Protein AF-E3L6A4-F1 (afdb_monomer_lite)

Foldseek 3Di:
DPDPVVVVVVCCCVVDPPPPCPPPPPPQPQDWDWDDDDQKIFIAGPVGAGQKIWGWDAQPPHHQKIWIWIAGSVRHTDDIDIHHNPDPPPPPDDDD

Sequence (96 aa):
MQIPSAFTFITLLVFFPFVIYARPKIPLPNDYIMKSKDGHSEIFSADGKVVYQYALELNAPSTGETRITLKDGSTKKLFNLVGDHDILSLTTGPRE

Secondary structure (DSSP, 8-state):
---HHHHHHHHHHHHS-------S-----S-EEEEEETTEEEEEETTS-EEEEEEEEET-SSTT-EEEEEEETT--EEEEEEESS-S-----PPP-

Structure (mmCIF, N/CA/C/O backbone):
data_AF-E3L6A4-F1
#
_entry.id   AF-E3L6A4-F1
#
loop_
_atom_site.group_PDB
_atom_site.id
_atom_site.type_symbol
_atom_site.label_atom_id
_atom_site.label_alt_id
_atom_site.label_comp_id
_atom_site.label_asym_id
_atom_site.label_entity_id
_atom_site.label_seq_id
_atom_site.pdbx_PDB_ins_code
_atom_site.Cartn_x
_atom_site.Cartn_y
_atom_site.Cartn_z
_atom_site.occupancy
_atom_site.B_iso_or_equiv
_atom_site.auth_seq_id
_atom_site.auth_comp_id
_atom_site.auth_asym_id
_atom_site.auth_atom_id
_atom_site.pdbx_PDB_model_num
ATOM 1 N N . MET A 1 1 ? -37.285 22.748 53.196 1.00 49.06 1 MET A N 1
ATOM 2 C CA . MET A 1 1 ? -36.001 22.103 52.837 1.00 49.06 1 MET A CA 1
ATOM 3 C C . MET A 1 1 ? -36.296 20.829 52.0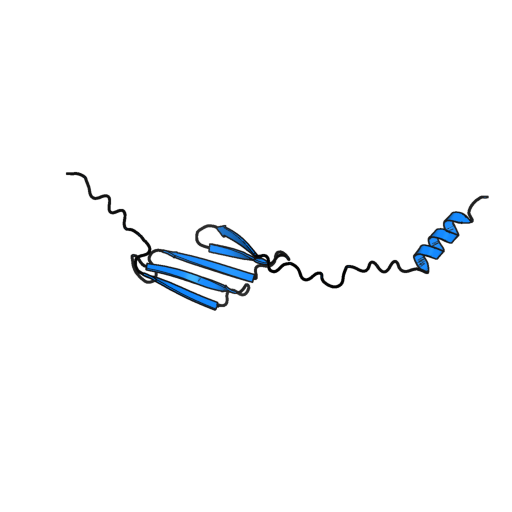53 1.00 49.06 1 MET A C 1
ATOM 5 O O . MET A 1 1 ? -36.665 19.834 52.654 1.00 49.06 1 MET A O 1
ATOM 9 N N . GLN A 1 2 ? -36.204 20.864 50.721 1.00 56.34 2 GLN A N 1
ATOM 10 C CA . GLN A 1 2 ? -36.289 19.677 49.858 1.00 56.34 2 GLN A CA 1
ATOM 11 C C . GLN A 1 2 ? -34.915 19.473 49.215 1.00 56.34 2 GLN A C 1
ATOM 13 O O . GLN A 1 2 ? -34.600 20.104 48.215 1.00 56.34 2 GLN A O 1
ATOM 18 N N . ILE A 1 3 ? -34.075 18.646 49.839 1.00 60.72 3 ILE A N 1
ATOM 19 C CA . ILE A 1 3 ? -32.769 18.222 49.304 1.00 60.72 3 ILE A CA 1
ATOM 20 C C . ILE A 1 3 ? -32.560 16.677 49.327 1.00 60.72 3 ILE A C 1
ATOM 22 O O . ILE A 1 3 ? -31.427 16.240 49.172 1.00 60.72 3 ILE A O 1
ATOM 26 N N . PRO A 1 4 ? -33.563 15.778 49.491 1.00 65.81 4 PRO A N 1
ATOM 27 C CA . PRO A 1 4 ? -33.261 14.338 49.505 1.00 65.81 4 PRO A CA 1
ATOM 28 C C . PRO A 1 4 ? -32.954 13.758 48.108 1.00 65.81 4 PRO A C 1
ATOM 30 O O . PRO A 1 4 ? -32.223 12.775 47.986 1.00 65.81 4 PRO A O 1
ATOM 33 N N . SER A 1 5 ? -33.474 14.363 47.034 1.00 62.84 5 SER A N 1
ATOM 34 C CA . SER A 1 5 ? -33.344 13.825 45.669 1.00 62.84 5 SER A CA 1
ATOM 35 C C . SER A 1 5 ? -31.975 14.075 45.023 1.00 62.84 5 SER A C 1
ATOM 37 O O . SER A 1 5 ? -31.510 13.265 44.228 1.00 62.84 5 SER A O 1
ATOM 39 N N . ALA A 1 6 ? -31.296 15.171 45.368 1.00 66.12 6 ALA A N 1
ATOM 40 C CA . ALA A 1 6 ? -29.984 15.484 44.797 1.00 66.12 6 ALA A CA 1
ATOM 41 C C . ALA A 1 6 ? -28.883 14.569 45.359 1.00 66.12 6 ALA A C 1
ATOM 43 O O . ALA A 1 6 ? -28.040 14.075 44.613 1.00 66.12 6 ALA A O 1
ATOM 44 N N . PHE A 1 7 ? -28.923 14.286 46.665 1.00 71.25 7 PHE A N 1
ATOM 45 C CA . PHE A 1 7 ? -27.950 13.401 47.311 1.00 71.25 7 PHE A CA 1
ATOM 46 C C . PHE A 1 7 ? -28.054 11.962 46.814 1.00 71.25 7 PHE A C 1
ATOM 48 O O . PHE A 1 7 ? -27.029 11.334 46.572 1.00 71.25 7 PHE A O 1
ATOM 55 N N . THR A 1 8 ? -29.274 11.469 46.592 1.00 70.56 8 THR A N 1
ATOM 56 C CA . THR A 1 8 ? -29.508 10.119 46.057 1.00 70.56 8 THR A CA 1
ATOM 57 C C . THR A 1 8 ? -28.953 9.954 44.640 1.00 70.56 8 THR A C 1
ATOM 59 O O . THR A 1 8 ? -28.356 8.922 44.328 1.00 70.56 8 THR A O 1
ATOM 62 N N . PHE A 1 9 ? -29.055 10.988 43.800 1.00 70.44 9 PHE A N 1
ATOM 63 C CA . PHE A 1 9 ? -28.489 10.975 42.449 1.00 70.44 9 PHE A CA 1
ATOM 64 C C . PHE A 1 9 ? -26.953 10.998 42.449 1.00 70.44 9 PHE A C 1
ATOM 66 O O . PHE A 1 9 ? -26.318 10.249 41.708 1.00 70.44 9 PHE A O 1
ATOM 73 N N . ILE A 1 10 ? -26.345 11.802 43.327 1.00 74.06 10 ILE A N 1
ATOM 74 C CA . ILE A 1 10 ? -24.884 11.849 43.489 1.00 74.06 10 ILE A CA 1
ATOM 75 C C . ILE A 1 10 ? -24.364 10.508 44.016 1.00 74.06 10 ILE A C 1
ATOM 77 O O . ILE A 1 10 ? -23.393 9.979 43.479 1.00 74.06 10 ILE A O 1
ATOM 81 N N . THR A 1 11 ? -25.029 9.906 45.009 1.00 73.06 11 THR A N 1
ATOM 82 C CA . THR A 1 11 ? -24.650 8.569 45.489 1.00 73.06 11 THR A CA 1
ATOM 83 C C . THR A 1 11 ? -24.780 7.515 44.397 1.00 73.06 11 THR A C 1
ATOM 85 O O . THR A 1 11 ? -23.909 6.662 44.287 1.00 73.06 11 THR A O 1
ATOM 88 N N . LEU A 1 12 ? -25.799 7.593 43.536 1.00 73.94 12 LEU A N 1
ATOM 89 C CA . LEU A 1 12 ? -25.942 6.663 42.417 1.00 73.94 12 LEU A CA 1
ATOM 90 C C . LEU A 1 12 ? -24.760 6.779 41.439 1.00 73.94 12 LEU A C 1
ATOM 92 O O . LEU A 1 12 ? -24.195 5.761 41.064 1.00 73.94 12 LEU A O 1
ATOM 96 N N . LEU A 1 13 ? -24.340 7.999 41.087 1.00 72.50 13 LEU A N 1
ATOM 97 C CA . LEU A 1 13 ? -23.198 8.241 40.191 1.00 72.50 13 LEU A CA 1
ATOM 98 C C . LEU A 1 13 ? -21.852 7.783 40.774 1.00 72.50 13 LEU A C 1
ATOM 100 O O . LEU A 1 13 ? -20.982 7.344 40.028 1.00 72.50 13 LEU A O 1
ATOM 104 N N . VAL A 1 14 ? -21.669 7.902 42.093 1.00 72.44 14 VAL A N 1
ATOM 105 C CA . VAL A 1 14 ? -20.415 7.531 42.771 1.00 72.44 14 VAL A CA 1
ATOM 106 C C . VAL A 1 14 ? -20.336 6.024 43.033 1.00 72.44 14 VAL A C 1
ATOM 108 O O . VAL A 1 14 ? -19.264 5.440 42.889 1.00 72.44 14 VAL A O 1
ATOM 111 N N . PHE A 1 15 ? -21.450 5.381 43.402 1.00 73.38 15 PHE A N 1
ATOM 112 C CA . PHE A 1 15 ? -21.483 3.943 43.701 1.00 73.38 15 PHE A CA 1
ATOM 113 C C . PHE A 1 15 ? -21.669 3.062 42.464 1.00 73.38 15 PHE A C 1
ATOM 115 O O . PHE A 1 15 ? -21.219 1.918 42.472 1.00 73.38 15 PHE A O 1
ATOM 122 N N . PHE A 1 16 ? -22.289 3.576 41.400 1.00 68.56 16 PHE A N 1
ATOM 123 C CA . PHE A 1 16 ? -22.356 2.896 40.112 1.00 68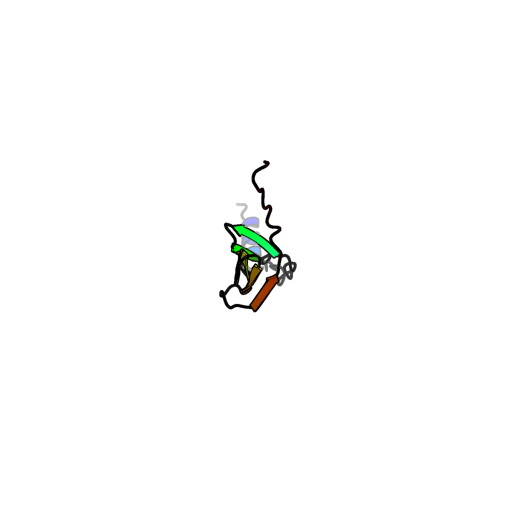.56 16 PHE A CA 1
ATOM 124 C C . PHE A 1 16 ? -21.405 3.583 39.136 1.00 68.56 16 PHE A C 1
ATOM 126 O O . PHE A 1 16 ? -21.816 4.527 38.456 1.00 68.56 16 PHE A O 1
ATOM 133 N N . PRO A 1 17 ? -20.144 3.121 39.014 1.00 66.00 17 PRO A N 1
ATOM 134 C CA . PRO A 1 17 ? -19.336 3.514 37.877 1.00 66.00 17 PRO A CA 1
ATOM 135 C C . PRO A 1 17 ? -20.112 3.085 36.635 1.00 66.00 17 PRO A C 1
ATOM 137 O O . PRO A 1 17 ? -20.322 1.894 36.397 1.00 66.00 17 PRO A O 1
ATOM 140 N N . PHE A 1 18 ? -20.594 4.061 35.870 1.00 62.25 18 PHE A N 1
ATOM 141 C CA . PHE A 1 18 ? -21.147 3.819 34.550 1.00 62.25 18 PHE A CA 1
ATOM 142 C C . PHE A 1 18 ? -20.014 3.228 33.720 1.00 62.25 18 PHE A C 1
ATOM 144 O O . PHE A 1 18 ? -19.181 3.948 33.171 1.00 62.25 18 PHE A O 1
ATOM 151 N N . VAL A 1 19 ? -19.942 1.899 33.682 1.00 64.25 19 VAL A N 1
ATOM 152 C CA . VAL A 1 19 ? -19.073 1.182 32.764 1.00 64.25 19 VAL A CA 1
ATOM 153 C C . VAL A 1 19 ? -19.650 1.472 31.392 1.00 64.25 19 VAL A C 1
ATOM 155 O O . VAL A 1 19 ? -20.568 0.801 30.921 1.00 64.25 19 VAL A O 1
ATOM 158 N N . ILE A 1 20 ? -19.145 2.531 30.763 1.00 63.69 20 ILE A N 1
ATOM 159 C CA . ILE A 1 20 ? -19.291 2.713 29.332 1.00 63.69 20 ILE A CA 1
ATOM 160 C C . ILE A 1 20 ? -18.545 1.518 28.753 1.00 63.69 20 ILE A C 1
ATOM 162 O O . ILE A 1 20 ? -17.320 1.524 28.647 1.00 63.69 20 ILE A O 1
ATOM 166 N N . TYR A 1 21 ? -19.288 0.458 28.440 1.00 56.06 21 TYR A N 1
ATOM 167 C CA . TYR A 1 21 ? -18.832 -0.597 27.555 1.00 56.06 21 TYR A CA 1
ATOM 168 C C . TYR A 1 21 ? -18.603 0.067 26.195 1.00 56.06 21 TYR A C 1
ATOM 170 O O . TYR A 1 21 ? -19.442 0.000 25.296 1.00 56.06 21 TYR A O 1
ATOM 178 N N . ALA A 1 22 ? -17.474 0.768 26.051 1.00 59.78 22 ALA A N 1
ATOM 179 C CA . ALA A 1 22 ? -16.889 1.037 24.757 1.00 59.78 22 ALA A CA 1
ATOM 180 C C . ALA A 1 22 ? -16.782 -0.343 24.122 1.00 59.78 22 ALA A C 1
ATOM 182 O O . ALA A 1 22 ? -16.069 -1.204 24.645 1.00 59.78 22 ALA A O 1
ATOM 183 N N . ARG A 1 23 ? -17.634 -0.598 23.119 1.00 59.84 23 ARG A N 1
ATOM 184 C CA . ARG A 1 23 ? -17.811 -1.933 22.546 1.00 59.84 23 ARG A CA 1
ATOM 185 C C . ARG A 1 23 ? -16.424 -2.537 22.331 1.00 59.84 23 ARG A C 1
ATOM 187 O O . ARG A 1 23 ? -15.581 -1.845 21.750 1.00 59.84 23 ARG A O 1
ATOM 194 N N . PRO A 1 24 ? -16.164 -3.761 22.825 1.00 58.62 24 PRO A N 1
ATOM 195 C CA . PRO A 1 24 ? -14.858 -4.385 22.679 1.00 58.62 24 PRO A CA 1
ATOM 196 C C . PRO A 1 24 ? -14.562 -4.399 21.189 1.00 58.62 24 PRO A C 1
ATOM 198 O O . PRO A 1 24 ? -15.330 -5.024 20.466 1.00 58.62 24 PRO A O 1
ATOM 201 N N . LYS A 1 25 ? -13.565 -3.599 20.762 1.00 61.84 25 LYS A N 1
ATOM 202 C CA . LYS A 1 25 ? -13.107 -3.406 19.375 1.00 61.84 25 LYS A CA 1
ATOM 203 C C . LYS A 1 25 ? -14.086 -4.026 18.376 1.00 61.84 25 LYS A C 1
ATOM 205 O O . LYS A 1 25 ? -13.913 -5.189 18.017 1.00 61.84 25 LYS A O 1
ATOM 210 N N . ILE A 1 26 ? -15.116 -3.287 17.945 1.00 64.75 26 ILE A N 1
ATOM 211 C CA . I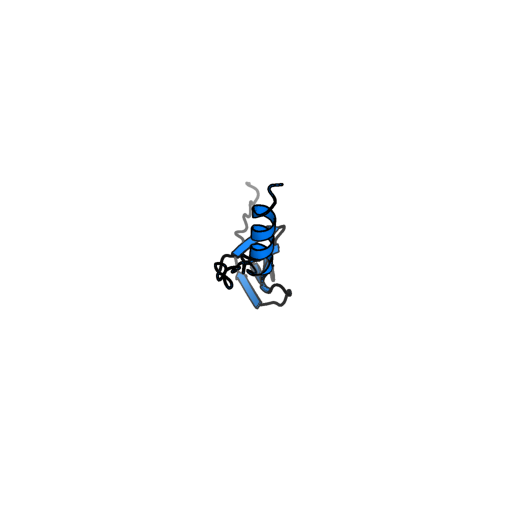LE A 1 26 ? -15.790 -3.690 16.705 1.00 64.75 26 ILE A CA 1
ATOM 212 C C . ILE A 1 26 ? -14.643 -3.823 15.700 1.00 64.75 26 ILE A C 1
ATOM 214 O O . ILE A 1 26 ? -13.910 -2.838 15.550 1.00 64.75 26 ILE A O 1
ATOM 218 N N . PRO A 1 27 ? -14.387 -5.012 15.121 1.00 65.12 27 PRO A N 1
ATOM 219 C CA . PRO A 1 27 ? -13.356 -5.126 14.110 1.00 65.12 27 PRO A CA 1
ATOM 220 C C . PRO A 1 27 ? -13.752 -4.124 13.039 1.00 65.12 27 PRO A C 1
ATOM 222 O O . PRO A 1 27 ? -14.835 -4.244 12.459 1.00 65.12 27 PRO A O 1
ATOM 225 N N . LEU A 1 28 ? -12.950 -3.064 12.883 1.00 67.25 28 LEU A N 1
ATOM 226 C CA . LEU A 1 28 ? -13.226 -2.114 11.825 1.00 67.25 28 LEU A CA 1
ATOM 227 C C . LEU A 1 28 ? -13.241 -2.927 10.528 1.00 67.25 28 LEU A C 1
ATOM 229 O O . LEU A 1 28 ? -12.408 -3.833 10.386 1.00 67.25 28 LEU A O 1
ATOM 233 N N . PRO A 1 29 ? -14.200 -2.661 9.629 1.00 67.94 29 PRO A N 1
ATOM 234 C CA . PRO A 1 29 ? -14.212 -3.292 8.323 1.00 67.94 29 PRO A CA 1
ATOM 235 C C . PRO A 1 29 ? -12.820 -3.208 7.698 1.00 67.94 29 PRO A C 1
ATOM 237 O O . PRO A 1 29 ? -12.089 -2.238 7.933 1.00 67.94 29 PRO A O 1
ATOM 240 N N . ASN A 1 30 ? -12.447 -4.216 6.910 1.00 78.19 30 ASN A N 1
ATOM 241 C CA . ASN A 1 30 ? -11.187 -4.215 6.168 1.00 78.19 30 ASN A CA 1
ATOM 242 C C . ASN A 1 30 ? -11.270 -3.271 4.954 1.00 78.19 30 ASN A C 1
ATOM 244 O O . ASN A 1 30 ? -10.958 -3.648 3.825 1.00 78.19 30 ASN A O 1
ATOM 248 N N . ASP A 1 31 ? -11.774 -2.068 5.207 1.00 86.75 31 ASP A N 1
ATOM 249 C CA . ASP A 1 31 ? -12.010 -1.026 4.236 1.00 86.75 31 ASP A CA 1
ATOM 250 C C . ASP A 1 31 ? -10.743 -0.186 4.135 1.00 86.75 31 ASP A C 1
ATOM 252 O O . ASP A 1 31 ? -10.148 0.224 5.142 1.00 86.75 31 ASP A O 1
ATOM 256 N N . TYR A 1 32 ? -10.353 0.080 2.895 1.00 90.50 32 TYR A N 1
ATOM 257 C CA . TYR A 1 32 ? -9.198 0.895 2.577 1.00 90.50 32 TYR A CA 1
ATOM 258 C C . TYR A 1 32 ? -9.615 2.068 1.704 1.00 90.50 32 TYR A C 1
ATOM 260 O O . TYR A 1 32 ? -10.374 1.912 0.748 1.00 90.50 32 TYR A O 1
ATOM 268 N N . ILE A 1 33 ? -9.088 3.246 2.023 1.00 92.50 33 ILE A N 1
ATOM 269 C CA . ILE A 1 33 ? -9.303 4.464 1.245 1.00 92.50 33 ILE A CA 1
ATOM 270 C C . ILE A 1 33 ? -7.975 4.850 0.612 1.00 92.50 33 ILE A C 1
ATOM 272 O O . ILE A 1 33 ? -6.972 4.989 1.306 1.00 92.50 33 ILE A O 1
ATOM 276 N N . MET A 1 34 ? -7.966 5.042 -0.703 1.00 93.81 34 MET A N 1
ATOM 277 C CA . MET A 1 34 ? -6.788 5.491 -1.438 1.00 93.81 34 MET A CA 1
ATOM 278 C C . MET A 1 34 ? -6.901 6.982 -1.741 1.00 93.81 34 MET A C 1
ATOM 280 O O . MET A 1 34 ? -7.894 7.437 -2.308 1.00 93.81 34 MET A O 1
ATOM 284 N N . LYS A 1 35 ? -5.862 7.745 -1.399 1.00 93.50 35 LYS A N 1
ATOM 285 C CA . LYS A 1 35 ? -5.731 9.157 -1.761 1.00 93.50 35 LYS A CA 1
ATOM 286 C C . LYS A 1 35 ? -4.539 9.323 -2.689 1.00 93.50 35 LYS A C 1
ATOM 288 O O . LYS A 1 35 ? -3.407 9.064 -2.293 1.00 93.50 35 LYS A O 1
ATOM 293 N N . SER A 1 36 ? -4.802 9.772 -3.911 1.00 91.50 36 SER A N 1
ATOM 294 C CA . SER A 1 36 ? -3.772 9.975 -4.932 1.00 91.50 36 SER A CA 1
ATOM 295 C C . SER A 1 36 ? -3.322 11.432 -4.985 1.00 91.50 36 SER A C 1
ATOM 297 O O . SER A 1 36 ? -4.154 12.340 -4.949 1.00 91.50 36 SER A O 1
ATOM 299 N N . LYS A 1 37 ? -2.011 11.650 -5.098 1.00 84.81 37 LYS A N 1
ATOM 300 C CA . LYS A 1 37 ? -1.398 12.948 -5.382 1.00 84.81 37 LYS A CA 1
ATOM 301 C C . LYS A 1 37 ? -0.098 12.747 -6.168 1.00 84.81 37 LYS A C 1
ATOM 303 O O . LYS A 1 37 ? 0.811 12.082 -5.687 1.00 84.81 37 LYS A O 1
ATOM 308 N N . ASP A 1 38 ? -0.020 13.338 -7.359 1.00 78.50 38 ASP A N 1
ATOM 309 C CA . ASP A 1 38 ? 1.208 13.470 -8.161 1.00 78.50 38 ASP A CA 1
ATOM 310 C C . ASP A 1 38 ? 2.020 12.160 -8.334 1.00 78.50 38 ASP A C 1
ATOM 312 O O . ASP A 1 38 ? 3.214 12.114 -8.056 1.00 78.50 38 ASP A O 1
ATOM 316 N N . GLY A 1 39 ? 1.376 11.061 -8.759 1.00 75.06 39 GLY A N 1
ATOM 317 C CA . GLY A 1 39 ? 2.041 9.762 -9.005 1.00 75.06 39 GLY A CA 1
ATOM 318 C C . GLY A 1 39 ? 2.348 8.934 -7.748 1.00 75.06 39 GLY A C 1
ATOM 319 O O . GLY A 1 39 ? 2.770 7.779 -7.840 1.00 75.06 39 GLY A O 1
ATOM 320 N N . HIS A 1 40 ? 2.070 9.493 -6.570 1.00 86.44 40 HIS A N 1
ATOM 321 C CA . HIS A 1 40 ? 2.102 8.809 -5.287 1.00 86.44 40 HIS A CA 1
ATOM 322 C C . HIS A 1 40 ? 0.687 8.658 -4.731 1.00 86.44 40 HIS A C 1
ATOM 324 O O . HIS A 1 40 ? -0.210 9.462 -4.993 1.00 86.44 40 HIS A O 1
ATOM 330 N N . SER A 1 41 ? 0.435 7.603 -3.973 1.00 93.56 41 SER A N 1
ATOM 331 C CA . SER A 1 41 ? -0.853 7.401 -3.327 1.00 93.56 41 SER A CA 1
ATOM 332 C C . SER A 1 41 ? -0.685 6.764 -1.966 1.00 93.56 41 SER A C 1
ATOM 334 O O . SER A 1 41 ? 0.010 5.763 -1.807 1.00 93.56 41 SER A O 1
ATOM 336 N N . GLU A 1 42 ? -1.367 7.336 -0.988 1.00 95.44 42 GLU A N 1
ATOM 337 C CA . GLU A 1 42 ? -1.434 6.803 0.364 1.00 95.44 42 GLU A CA 1
ATOM 338 C C . GLU A 1 42 ? -2.713 5.977 0.497 1.00 95.44 42 GLU A C 1
ATOM 340 O O . GLU A 1 42 ? -3.789 6.402 0.065 1.00 95.44 42 GLU A O 1
ATOM 345 N N . ILE A 1 43 ? -2.590 4.785 1.076 1.00 94.75 43 ILE A N 1
ATOM 346 C CA . ILE A 1 43 ? -3.713 3.893 1.349 1.00 94.75 43 ILE A CA 1
ATOM 347 C C . ILE A 1 43 ? -3.914 3.856 2.859 1.00 94.75 43 ILE A C 1
ATOM 349 O O . ILE A 1 43 ? -3.022 3.453 3.612 1.00 94.75 43 ILE A O 1
ATOM 353 N N . PHE A 1 44 ? -5.096 4.282 3.284 1.00 93.75 44 PHE A N 1
ATOM 354 C CA . PHE A 1 44 ? -5.486 4.409 4.678 1.00 93.75 44 PHE A CA 1
ATOM 355 C C . PHE A 1 44 ? -6.374 3.241 5.092 1.00 93.75 44 PHE A C 1
ATOM 357 O O . PHE A 1 44 ? -7.278 2.867 4.348 1.00 93.75 44 PHE A O 1
ATOM 364 N N . SER A 1 45 ? -6.148 2.691 6.282 1.00 91.69 45 SER A N 1
ATOM 365 C CA . SER A 1 45 ? -7.105 1.812 6.957 1.00 91.69 45 SER A CA 1
ATOM 366 C C . SER A 1 45 ? -8.298 2.604 7.489 1.00 91.69 45 SER A C 1
ATOM 368 O O . SER A 1 45 ? -8.243 3.826 7.641 1.00 91.69 45 SER A O 1
ATOM 370 N N . ALA A 1 46 ? -9.368 1.897 7.845 1.00 86.50 46 ALA A N 1
ATOM 371 C CA . ALA A 1 46 ? -10.575 2.481 8.426 1.00 86.50 46 ALA A CA 1
ATOM 372 C C . ALA A 1 46 ? -10.344 3.288 9.728 1.00 86.50 46 ALA A C 1
ATOM 374 O O . ALA A 1 46 ? -11.164 4.134 10.073 1.00 86.50 46 ALA A O 1
ATOM 375 N N . ASP A 1 47 ? -9.233 3.070 10.445 1.00 86.75 47 ASP A N 1
ATOM 376 C CA . ASP A 1 47 ? -8.830 3.877 11.611 1.00 86.75 47 ASP A CA 1
ATOM 377 C C . ASP A 1 47 ? -8.002 5.127 11.242 1.00 86.75 47 ASP A C 1
ATOM 379 O O . ASP A 1 47 ? -7.497 5.820 12.125 1.00 86.75 47 ASP A O 1
ATOM 383 N N . GLY A 1 48 ? -7.861 5.421 9.947 1.00 88.31 48 GLY A N 1
ATOM 384 C CA . GLY A 1 48 ? -7.200 6.613 9.417 1.00 88.31 48 GLY A CA 1
ATOM 385 C C . GLY A 1 48 ? -5.676 6.525 9.331 1.00 88.31 48 GLY A C 1
ATOM 386 O O . GLY A 1 48 ? -5.030 7.535 9.054 1.00 88.31 48 GLY A O 1
ATOM 387 N N . LYS A 1 49 ? -5.072 5.354 9.563 1.00 91.81 49 LYS A N 1
ATOM 388 C CA . LYS A 1 49 ? -3.615 5.176 9.464 1.00 91.81 49 LYS A CA 1
ATOM 389 C C . LYS A 1 49 ? -3.192 4.805 8.053 1.00 91.81 49 LYS A C 1
ATOM 391 O O . LYS A 1 49 ? -3.840 3.993 7.404 1.00 91.81 49 LYS A O 1
ATOM 396 N N . VAL A 1 50 ? -2.056 5.336 7.608 1.00 94.44 50 VAL A N 1
ATOM 397 C CA . VAL A 1 50 ? -1.425 4.883 6.363 1.00 94.44 50 VAL A CA 1
ATOM 398 C C . VAL A 1 50 ? -0.875 3.477 6.580 1.00 94.44 50 VAL A C 1
ATOM 400 O O . VAL A 1 50 ? 0.016 3.265 7.402 1.00 94.44 50 VAL A O 1
ATOM 403 N N . VAL A 1 51 ? -1.408 2.518 5.834 1.00 94.75 51 VAL A N 1
ATOM 404 C CA . VAL A 1 51 ? -0.997 1.109 5.888 1.00 94.75 51 VAL A CA 1
ATOM 405 C C . VAL A 1 51 ? -0.146 0.716 4.692 1.00 94.75 51 VAL A C 1
ATOM 407 O O . VAL A 1 51 ? 0.733 -0.135 4.827 1.00 94.75 51 VAL A O 1
ATOM 410 N N . TYR A 1 52 ? -0.363 1.372 3.552 1.00 95.56 52 TYR A N 1
ATOM 411 C CA . TYR A 1 52 ? 0.412 1.160 2.342 1.00 95.56 52 TYR A CA 1
ATOM 412 C C . TYR A 1 52 ? 0.652 2.469 1.608 1.00 95.56 52 TYR A C 1
ATOM 414 O O . TYR A 1 52 ? -0.117 3.426 1.711 1.00 95.56 52 TYR A O 1
ATOM 422 N N . GLN A 1 53 ? 1.716 2.468 0.821 1.00 95.25 53 GLN A N 1
ATOM 423 C CA . GLN A 1 53 ? 2.024 3.524 -0.122 1.00 95.25 53 GLN A CA 1
ATOM 424 C C . GLN A 1 53 ? 2.198 2.913 -1.503 1.00 95.25 53 GLN A C 1
ATOM 426 O O . GLN A 1 53 ? 2.964 1.965 -1.689 1.00 95.25 53 GLN A O 1
ATOM 431 N N . TYR A 1 54 ? 1.488 3.472 -2.467 1.00 94.31 54 TYR A N 1
ATOM 432 C CA . TYR A 1 54 ? 1.520 3.091 -3.865 1.00 94.31 54 TYR A CA 1
ATOM 433 C C . TYR A 1 54 ? 2.245 4.179 -4.657 1.00 94.31 54 TYR A C 1
ATOM 435 O O . TYR A 1 54 ? 2.007 5.370 -4.458 1.00 94.31 54 TYR A O 1
ATOM 443 N N . ALA A 1 55 ? 3.148 3.783 -5.543 1.00 92.31 55 ALA A N 1
ATOM 444 C CA . ALA A 1 55 ? 3.827 4.688 -6.458 1.00 92.31 55 ALA A CA 1
ATOM 445 C C . ALA A 1 55 ? 3.792 4.109 -7.868 1.00 92.31 55 ALA A C 1
ATOM 447 O O . ALA A 1 55 ? 4.029 2.911 -8.049 1.00 92.31 55 ALA A O 1
ATOM 448 N N . LEU A 1 56 ? 3.518 4.973 -8.839 1.00 89.88 56 LEU A N 1
ATOM 449 C CA . LEU A 1 56 ? 3.549 4.649 -10.256 1.00 89.88 56 LEU A CA 1
ATOM 450 C C . LEU A 1 56 ? 4.577 5.544 -10.945 1.00 89.88 56 LEU A C 1
ATOM 452 O O . LEU A 1 56 ? 4.502 6.768 -10.876 1.00 89.88 56 LEU A O 1
ATOM 456 N N . GLU A 1 57 ? 5.536 4.912 -11.608 1.00 88.75 57 GLU A N 1
ATOM 457 C CA . GLU A 1 57 ? 6.599 5.557 -12.369 1.00 88.75 57 GLU A CA 1
ATOM 458 C C . GLU A 1 57 ? 6.429 5.169 -13.842 1.00 88.75 57 GLU A C 1
ATOM 460 O O . GLU A 1 57 ? 6.505 3.991 -14.198 1.00 88.75 57 GLU A O 1
ATOM 465 N N . LEU A 1 58 ? 6.174 6.161 -14.695 1.00 87.56 58 LEU A N 1
ATOM 466 C CA . LEU A 1 58 ? 6.097 5.982 -16.146 1.00 87.56 58 LEU A CA 1
ATOM 467 C C . LEU A 1 58 ? 7.502 5.991 -16.752 1.00 87.56 58 LEU A C 1
ATOM 469 O O . LEU A 1 58 ? 8.363 6.742 -16.295 1.00 87.56 58 LEU A O 1
ATOM 473 N N . ASN A 1 59 ? 7.700 5.230 -17.829 1.00 87.00 59 ASN A N 1
ATOM 474 C CA . ASN A 1 59 ? 8.987 5.069 -18.511 1.00 87.00 59 ASN A CA 1
ATOM 475 C C . ASN A 1 59 ? 10.092 4.543 -17.583 1.00 87.00 59 ASN A C 1
ATOM 477 O O . ASN A 1 59 ? 11.238 4.997 -17.642 1.00 87.00 59 ASN A O 1
ATOM 481 N N . ALA A 1 60 ? 9.731 3.610 -16.701 1.00 87.75 60 ALA A N 1
ATOM 482 C CA . ALA A 1 60 ? 10.635 3.021 -15.729 1.00 87.75 60 ALA A CA 1
ATOM 4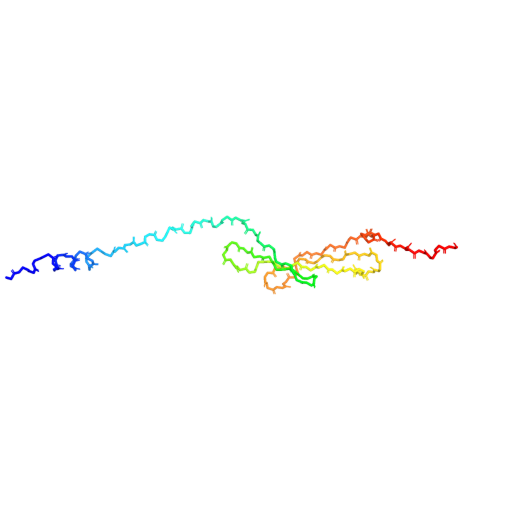83 C C . ALA A 1 60 ? 10.465 1.490 -15.681 1.00 87.75 60 ALA A C 1
ATOM 485 O O . ALA A 1 60 ? 9.342 1.013 -15.514 1.00 87.75 60 ALA A O 1
ATOM 486 N N . PRO A 1 61 ? 11.564 0.707 -15.711 1.00 85.75 61 PRO A N 1
ATOM 487 C CA . PRO A 1 61 ? 12.958 1.147 -15.815 1.00 85.75 61 PRO A CA 1
ATOM 488 C C . PRO A 1 61 ? 13.379 1.659 -17.200 1.00 85.75 61 PRO A C 1
ATOM 490 O O . PRO A 1 61 ? 14.409 2.325 -17.278 1.00 85.75 61 PRO A O 1
ATOM 493 N N . SER A 1 62 ? 12.623 1.378 -18.260 1.00 87.44 62 SER A N 1
ATOM 494 C CA . SER A 1 62 ? 12.904 1.874 -19.609 1.00 87.44 62 SER A CA 1
ATOM 495 C C . SER A 1 62 ? 11.690 2.546 -20.261 1.00 87.44 62 SER A C 1
ATOM 497 O O . SER A 1 62 ? 10.574 2.522 -19.741 1.00 87.44 62 SER A O 1
ATOM 499 N N . THR A 1 63 ? 11.918 3.233 -21.382 1.00 85.81 63 THR A N 1
ATOM 500 C CA . THR A 1 63 ? 10.866 3.947 -22.118 1.00 85.81 63 THR A CA 1
ATOM 501 C C . THR A 1 63 ? 9.772 2.987 -22.581 1.00 85.81 63 THR A C 1
ATOM 503 O O . THR A 1 63 ? 10.070 1.971 -23.194 1.00 85.81 63 THR A O 1
ATOM 506 N N . GLY A 1 64 ? 8.509 3.336 -22.321 1.00 81.75 64 GLY A N 1
ATOM 507 C CA . GLY A 1 64 ? 7.353 2.487 -22.632 1.00 81.75 64 GLY A CA 1
ATOM 508 C C . GLY A 1 64 ? 6.966 1.503 -21.523 1.00 81.75 64 GLY A C 1
ATOM 509 O O . GLY A 1 64 ? 5.853 0.979 -21.555 1.00 81.75 64 GLY A O 1
ATOM 510 N N . GLU A 1 65 ? 7.820 1.309 -20.514 1.00 87.00 65 GLU A N 1
ATOM 511 C CA . GLU A 1 65 ? 7.511 0.485 -19.343 1.00 87.00 65 GLU A CA 1
ATOM 512 C C . GLU A 1 65 ? 6.887 1.313 -18.215 1.00 87.00 65 GLU A C 1
ATOM 514 O O . GLU A 1 65 ? 7.183 2.500 -18.036 1.00 87.00 65 GLU A O 1
ATOM 519 N N . THR A 1 66 ? 6.049 0.666 -17.409 1.00 89.81 66 THR A N 1
ATOM 520 C CA . THR A 1 66 ? 5.473 1.248 -16.195 1.00 89.81 66 THR A CA 1
ATOM 521 C C . THR A 1 66 ? 5.926 0.451 -14.985 1.00 89.81 66 THR A C 1
ATOM 523 O O . THR A 1 66 ? 5.689 -0.753 -14.886 1.00 89.81 66 THR A O 1
ATOM 526 N N . ARG A 1 67 ? 6.527 1.126 -14.006 1.00 91.38 67 ARG A N 1
ATOM 527 C CA . ARG A 1 67 ? 6.863 0.522 -12.718 1.00 91.38 67 ARG A CA 1
ATOM 528 C C . ARG A 1 67 ? 5.827 0.902 -11.675 1.00 91.38 67 ARG A C 1
ATOM 530 O O . ARG A 1 67 ? 5.604 2.074 -11.391 1.00 91.38 67 ARG A O 1
ATOM 537 N N . ILE A 1 68 ? 5.275 -0.113 -11.023 1.00 92.75 68 ILE A N 1
ATOM 538 C CA . ILE A 1 68 ? 4.394 0.025 -9.869 1.00 92.75 68 ILE A CA 1
ATOM 539 C C . ILE A 1 68 ? 5.128 -0.494 -8.635 1.00 92.75 68 ILE A C 1
ATOM 541 O O . ILE A 1 68 ? 5.582 -1.640 -8.592 1.00 92.75 68 ILE A O 1
ATOM 545 N N . THR A 1 69 ? 5.223 0.339 -7.602 1.00 95.19 69 THR A N 1
ATOM 546 C CA . THR A 1 69 ? 5.812 -0.033 -6.313 1.00 95.19 69 THR A CA 1
ATOM 547 C C . THR A 1 69 ? 4.765 0.056 -5.211 1.00 95.19 69 THR A C 1
ATOM 549 O O . THR A 1 69 ? 4.168 1.111 -5.009 1.00 95.19 69 THR A O 1
ATOM 552 N N . LEU A 1 70 ? 4.602 -1.028 -4.447 1.00 95.75 70 LEU A N 1
ATOM 553 C CA . LEU A 1 70 ? 3.819 -1.038 -3.211 1.00 95.75 70 LEU A CA 1
ATOM 554 C C . LEU A 1 70 ? 4.764 -1.137 -2.012 1.00 95.75 70 LEU A C 1
ATOM 556 O O . LEU A 1 70 ? 5.620 -2.026 -1.948 1.00 95.75 70 LEU A O 1
ATOM 560 N N . LYS A 1 71 ? 4.603 -0.231 -1.054 1.00 96.44 71 LYS A N 1
ATOM 561 C CA . LYS A 1 71 ? 5.334 -0.194 0.216 1.00 96.44 71 LYS A CA 1
ATOM 562 C C . LYS A 1 71 ? 4.348 -0.310 1.373 1.00 96.44 71 LYS A C 1
ATOM 564 O O . LYS A 1 71 ? 3.178 0.031 1.213 1.00 96.44 71 LYS A O 1
ATOM 569 N N . ASP A 1 72 ? 4.809 -0.769 2.527 1.00 94.19 72 ASP A N 1
ATOM 570 C CA . ASP A 1 72 ? 4.037 -0.651 3.765 1.00 94.19 72 ASP A CA 1
ATOM 571 C C . ASP A 1 72 ? 4.047 0.795 4.300 1.00 94.19 72 ASP A C 1
ATOM 573 O O . ASP A 1 72 ? 4.731 1.677 3.770 1.00 94.19 72 ASP A O 1
ATOM 577 N N . GLY A 1 73 ? 3.296 1.045 5.376 1.00 89.06 73 GLY A N 1
ATOM 578 C CA . GLY A 1 73 ? 3.248 2.344 6.055 1.00 89.06 73 GLY A CA 1
ATOM 579 C C . GLY A 1 73 ? 4.599 2.826 6.606 1.00 89.06 73 GLY A C 1
ATOM 580 O O . GLY A 1 73 ? 4.752 4.014 6.869 1.00 89.06 73 GLY A O 1
ATOM 581 N N . SER A 1 74 ? 5.596 1.940 6.733 1.00 92.25 74 SER A N 1
ATOM 582 C CA . SER A 1 74 ? 6.972 2.276 7.128 1.00 92.25 74 SER A CA 1
ATOM 583 C C . SER A 1 74 ? 7.890 2.578 5.940 1.00 92.25 74 SER A C 1
ATOM 585 O O . SER A 1 74 ? 9.083 2.794 6.133 1.00 92.25 74 SER A O 1
ATOM 587 N N . THR A 1 75 ? 7.349 2.620 4.715 1.00 90.06 75 THR A N 1
ATOM 588 C CA . THR A 1 75 ? 8.055 2.776 3.427 1.00 90.06 75 THR A CA 1
ATOM 589 C C . THR A 1 75 ? 8.879 1.566 2.982 1.00 90.06 75 THR A C 1
ATOM 591 O O . THR A 1 75 ? 9.535 1.611 1.934 1.00 90.06 75 THR A O 1
ATOM 594 N N . LYS A 1 76 ? 8.819 0.444 3.706 1.00 94.81 76 LYS A N 1
ATOM 595 C CA . LYS A 1 76 ? 9.482 -0.785 3.279 1.00 94.81 76 LYS A CA 1
ATOM 596 C C . LYS A 1 76 ? 8.773 -1.332 2.047 1.00 94.81 76 LYS A C 1
ATOM 598 O O . LYS A 1 76 ? 7.558 -1.513 2.030 1.00 94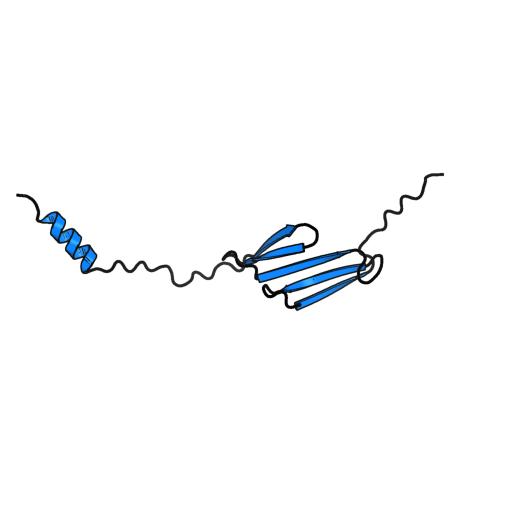.81 76 LYS A O 1
ATOM 603 N N . LYS A 1 77 ? 9.549 -1.624 1.007 1.00 95.19 77 LYS A N 1
ATOM 604 C CA . LYS A 1 77 ? 9.036 -2.188 -0.241 1.00 95.19 77 LYS A CA 1
ATOM 605 C C . LYS A 1 77 ? 8.471 -3.590 -0.006 1.00 95.19 77 LYS A C 1
ATOM 607 O O . LYS A 1 77 ? 9.183 -4.465 0.483 1.00 95.19 77 LYS A O 1
ATOM 612 N N . LEU A 1 78 ? 7.208 -3.783 -0.375 1.00 95.19 78 LEU A N 1
ATOM 613 C CA . LEU A 1 78 ? 6.514 -5.070 -0.319 1.00 95.19 78 LEU A CA 1
ATOM 614 C C . LEU A 1 78 ? 6.471 -5.731 -1.692 1.00 95.19 78 LEU A C 1
ATOM 616 O O . LEU A 1 78 ? 6.681 -6.934 -1.805 1.00 95.19 78 LEU A O 1
ATOM 620 N N . PHE A 1 79 ? 6.212 -4.940 -2.735 1.00 95.00 79 PHE A N 1
ATOM 621 C CA . PHE A 1 79 ? 6.040 -5.450 -4.088 1.00 95.00 79 PHE A CA 1
ATOM 622 C C . PHE A 1 79 ? 6.612 -4.495 -5.138 1.00 95.00 79 PHE A C 1
ATOM 624 O O . PHE A 1 79 ? 6.678 -3.279 -4.935 1.00 95.00 79 PHE A O 1
ATOM 631 N N . ASN A 1 80 ? 7.033 -5.070 -6.263 1.00 93.31 80 ASN A N 1
ATOM 632 C CA . ASN A 1 80 ? 7.428 -4.360 -7.471 1.00 93.31 80 ASN A CA 1
ATOM 633 C C . ASN A 1 80 ? 6.798 -5.059 -8.664 1.00 93.31 80 ASN A C 1
ATOM 635 O O . ASN A 1 80 ? 7.049 -6.248 -8.857 1.00 93.31 80 ASN A O 1
ATOM 639 N N . LEU A 1 81 ? 6.077 -4.315 -9.484 1.00 92.06 81 LEU A N 1
ATOM 640 C CA . LEU A 1 81 ? 5.641 -4.774 -10.791 1.00 92.06 81 LEU A CA 1
ATOM 641 C C . LEU A 1 81 ? 6.266 -3.875 -11.845 1.00 92.06 81 LEU A C 1
ATOM 643 O O . LEU A 1 81 ? 6.319 -2.660 -11.666 1.00 92.06 81 LEU A O 1
ATOM 647 N N . VAL A 1 82 ? 6.746 -4.478 -12.921 1.00 90.38 82 VAL A N 1
ATOM 648 C CA . VAL A 1 82 ? 7.110 -3.761 -14.139 1.00 90.38 82 VAL A CA 1
ATOM 649 C C . VAL A 1 82 ? 6.187 -4.298 -15.220 1.00 90.38 82 VAL A C 1
ATOM 651 O O . VAL A 1 82 ? 6.210 -5.496 -15.498 1.00 90.38 82 VAL A O 1
ATOM 654 N N . GLY A 1 83 ? 5.318 -3.429 -15.723 1.00 85.38 83 GLY A N 1
ATOM 655 C CA . GLY A 1 83 ? 4.521 -3.661 -16.918 1.00 85.38 83 GLY A CA 1
ATOM 656 C C . GLY A 1 83 ? 5.302 -3.183 -18.134 1.00 85.38 83 GLY A C 1
ATOM 657 O O . GLY A 1 83 ? 5.951 -2.136 -18.085 1.00 85.38 83 GLY A O 1
ATOM 658 N N . ASP A 1 84 ? 5.258 -3.966 -19.202 1.00 80.75 84 ASP A N 1
ATOM 659 C CA . ASP A 1 84 ? 5.899 -3.653 -20.473 1.00 80.75 84 ASP A CA 1
ATOM 660 C C . ASP A 1 84 ? 4.824 -3.245 -21.494 1.00 80.75 84 ASP A C 1
ATOM 662 O O . ASP A 1 84 ? 3.750 -3.843 -21.531 1.00 80.75 84 ASP A O 1
ATOM 666 N N . HIS A 1 85 ? 5.109 -2.224 -22.307 1.00 64.75 85 HIS A N 1
ATOM 667 C CA . HIS A 1 85 ? 4.214 -1.665 -23.334 1.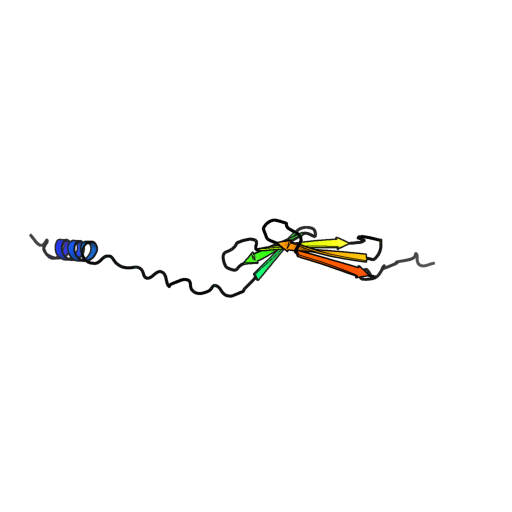00 64.75 85 HIS A CA 1
ATOM 668 C C . HIS A 1 85 ? 2.857 -1.092 -22.848 1.00 64.75 85 HIS A C 1
ATOM 670 O O . HIS A 1 85 ? 1.897 -1.042 -23.619 1.00 64.75 85 HIS A O 1
ATOM 676 N N . ASP A 1 86 ? 2.755 -0.593 -21.611 1.00 61.91 86 ASP A N 1
ATOM 677 C CA . ASP A 1 86 ? 1.500 -0.009 -21.089 1.00 61.91 86 ASP A CA 1
ATOM 678 C C . ASP A 1 86 ? 1.171 1.377 -21.687 1.00 61.91 86 ASP A C 1
ATOM 680 O O . ASP A 1 86 ? 0.014 1.807 -21.706 1.00 61.91 86 ASP A O 1
ATOM 684 N N . ILE A 1 87 ? 2.179 2.099 -22.189 1.00 57.88 87 ILE A N 1
ATOM 685 C CA . ILE A 1 87 ? 1.992 3.417 -22.806 1.00 57.88 87 ILE A CA 1
ATOM 686 C C . ILE A 1 87 ? 1.805 3.224 -24.310 1.00 57.88 87 ILE A C 1
ATOM 688 O O . ILE A 1 87 ? 2.765 3.048 -25.060 1.00 57.88 87 ILE A O 1
ATOM 692 N N . LEU A 1 88 ? 0.558 3.323 -24.771 1.00 54.31 88 LEU A N 1
ATOM 693 C CA . LEU A 1 88 ? 0.269 3.559 -26.183 1.00 54.31 88 LEU A CA 1
ATOM 694 C C . LEU A 1 88 ? 0.915 4.898 -26.561 1.00 54.31 88 LEU A C 1
ATOM 696 O O . LEU A 1 88 ? 0.403 5.965 -26.220 1.00 54.31 88 LEU A O 1
ATOM 700 N N . SER A 1 89 ? 2.068 4.846 -27.233 1.00 52.41 89 SER A N 1
ATOM 701 C CA . SER A 1 89 ? 2.660 6.017 -27.874 1.00 52.41 89 SER A CA 1
ATOM 702 C C . SER A 1 89 ? 1.643 6.546 -28.881 1.00 52.41 89 SER A C 1
ATOM 704 O O . SER A 1 89 ? 1.519 6.022 -29.987 1.00 52.41 89 SER A O 1
ATOM 706 N N . LEU A 1 90 ? 0.881 7.573 -28.498 1.00 51.09 90 LEU A N 1
ATOM 707 C CA . LEU A 1 90 ? 0.145 8.414 -29.434 1.00 51.09 90 LEU A CA 1
ATOM 708 C C . LEU A 1 90 ? 1.180 9.224 -30.209 1.00 51.09 90 LEU A C 1
ATOM 710 O O . LEU A 1 90 ? 1.404 10.407 -29.966 1.00 51.09 90 LEU A O 1
ATOM 714 N N . THR A 1 91 ? 1.857 8.550 -31.131 1.00 48.97 91 THR A N 1
ATOM 715 C CA . THR A 1 91 ? 2.738 9.167 -32.103 1.00 48.97 91 THR A CA 1
ATOM 716 C C . THR A 1 91 ? 1.837 9.920 -33.078 1.00 48.97 91 THR A C 1
ATOM 718 O O . THR A 1 91 ? 1.442 9.403 -34.120 1.00 48.97 91 THR A O 1
ATOM 721 N N . THR A 1 92 ? 1.443 11.147 -32.737 1.00 50.81 92 THR A N 1
ATOM 722 C CA . THR A 1 92 ? 0.927 12.088 -33.731 1.00 50.81 92 THR A CA 1
ATOM 723 C C . THR A 1 92 ? 2.111 12.523 -34.585 1.00 50.81 92 THR A C 1
ATOM 725 O O . THR A 1 92 ? 2.771 13.519 -34.291 1.00 50.81 92 THR A O 1
ATOM 728 N N . GLY A 1 93 ? 2.431 11.727 -35.607 1.00 49.00 93 GLY A N 1
ATOM 729 C CA . GLY A 1 93 ? 3.299 12.166 -36.694 1.00 49.00 93 GLY A CA 1
ATOM 730 C C . GLY A 1 93 ? 2.649 13.345 -37.432 1.00 49.00 93 GLY A C 1
ATOM 731 O O . GLY A 1 93 ? 1.415 13.440 -37.446 1.00 49.00 93 GLY A O 1
ATOM 732 N N . PRO A 1 94 ? 3.437 14.268 -38.011 1.00 50.19 94 PRO A N 1
ATOM 733 C CA . PRO A 1 94 ? 2.875 15.354 -38.799 1.00 50.19 94 PRO A CA 1
ATOM 734 C C . PRO A 1 94 ? 2.082 14.761 -39.969 1.00 50.19 94 PRO A C 1
ATOM 736 O O . PRO A 1 94 ? 2.563 13.862 -40.657 1.00 50.19 94 PRO A O 1
ATOM 739 N N . ARG A 1 95 ? 0.848 15.239 -40.163 1.00 52.62 95 ARG A N 1
ATOM 740 C CA . ARG A 1 95 ? 0.121 15.014 -41.415 1.00 52.62 95 ARG A CA 1
ATOM 741 C C . ARG A 1 95 ? 0.898 15.730 -42.518 1.00 52.62 95 ARG A C 1
ATOM 743 O O . ARG A 1 95 ? 1.136 16.930 -42.382 1.00 52.62 95 ARG A O 1
ATOM 750 N N . GLU A 1 96 ? 1.313 14.957 -43.518 1.00 52.28 96 GLU A N 1
ATOM 751 C CA . GLU A 1 96 ? 1.853 15.443 -44.795 1.00 52.28 96 GLU A CA 1
ATOM 752 C C . GLU A 1 96 ? 0.916 16.457 -45.464 1.00 52.28 96 GLU A C 1
ATOM 754 O O . GLU A 1 96 ? -0.325 16.303 -45.331 1.00 52.28 96 GLU A O 1
#

Radius of gyration: 28.46 Å; chains: 1; bounding box: 49×28×98 Å

Organism: Puccinia graminis f. sp. tritici (strain CRL 75-36-700-3 / race SCCL) (NCBI:txid418459)

pLDDT: mean 78.16, std 15.26, range [48.97, 96.44]